Protein AF-D9ZHI9-F1 (afdb_monomer_lite)

Organism: NCBI:txid768772

Structure (mmCIF, N/CA/C/O backbone):
data_AF-D9ZHI9-F1
#
_entry.id   AF-D9ZHI9-F1
#
loop_
_atom_site.group_PDB
_atom_site.id
_atom_site.type_symbol
_atom_site.label_atom_id
_atom_site.label_alt_id
_atom_site.label_comp_id
_atom_site.label_asym_id
_atom_site.label_entity_id
_atom_site.label_seq_id
_atom_site.pdbx_PDB_ins_code
_atom_site.Cartn_x
_atom_site.Cartn_y
_atom_site.Cartn_z
_atom_site.occupancy
_atom_site.B_iso_or_equiv
_atom_site.auth_seq_id
_atom_site.auth_comp_id
_atom_site.auth_asym_id
_atom_site.auth_atom_id
_atom_site.pdbx_PDB_model_num
ATOM 1 N N . LYS A 1 1 ? 21.357 17.599 -2.354 1.00 50.12 1 LYS A N 1
ATOM 2 C CA . LYS A 1 1 ? 21.269 16.153 -2.013 1.00 50.12 1 LYS A CA 1
ATOM 3 C C . LYS A 1 1 ? 20.021 15.581 -2.670 1.00 50.12 1 LYS A C 1
ATOM 5 O O . LYS A 1 1 ? 19.018 16.284 -2.685 1.00 50.12 1 LYS A O 1
ATOM 10 N N . ALA A 1 2 ? 20.085 14.377 -3.244 1.00 65.12 2 ALA A N 1
ATOM 11 C CA . ALA A 1 2 ? 18.918 13.755 -3.869 1.00 65.12 2 ALA A CA 1
ATOM 12 C C . ALA A 1 2 ? 17.814 13.536 -2.812 1.00 65.12 2 ALA A C 1
ATOM 14 O O . ALA A 1 2 ? 18.118 12.996 -1.750 1.00 65.12 2 ALA A O 1
ATOM 15 N N . PRO A 1 3 ? 16.559 13.950 -3.056 1.00 68.62 3 PRO A N 1
ATOM 16 C CA . PRO A 1 3 ? 15.492 13.895 -2.050 1.00 68.62 3 PRO A CA 1
ATOM 17 C C . PRO A 1 3 ? 15.195 12.473 -1.550 1.00 68.62 3 PRO A C 1
ATOM 19 O O . PRO A 1 3 ? 14.785 12.316 -0.407 1.00 68.62 3 PRO A O 1
ATOM 22 N N . ASN A 1 4 ? 15.490 11.442 -2.347 1.00 71.19 4 ASN A N 1
ATOM 23 C CA . ASN A 1 4 ? 15.287 10.037 -1.976 1.00 71.19 4 ASN A CA 1
ATOM 24 C C . ASN A 1 4 ? 16.204 9.539 -0.846 1.00 71.19 4 ASN A C 1
ATOM 26 O O . ASN A 1 4 ? 15.967 8.457 -0.335 1.00 71.19 4 ASN A O 1
ATOM 30 N N . SER A 1 5 ? 17.239 10.290 -0.449 1.00 75.56 5 SER A N 1
ATOM 31 C CA . SER A 1 5 ? 18.058 9.930 0.719 1.00 75.56 5 SER A CA 1
ATOM 32 C C . SER A 1 5 ? 17.461 10.418 2.046 1.00 75.56 5 SER A C 1
ATOM 34 O O . SER A 1 5 ? 18.106 10.292 3.084 1.00 75.56 5 SER A O 1
ATOM 36 N N . ARG A 1 6 ? 16.301 11.085 2.014 1.00 84.38 6 ARG A N 1
ATOM 37 C CA . ARG A 1 6 ? 15.580 11.590 3.189 1.00 84.38 6 ARG A CA 1
ATOM 38 C C . ARG A 1 6 ? 14.407 10.671 3.501 1.00 84.38 6 ARG A C 1
ATOM 40 O O . ARG A 1 6 ? 13.832 10.066 2.599 1.00 84.38 6 ARG A O 1
ATOM 47 N N . HIS A 1 7 ? 13.996 10.641 4.763 1.00 89.06 7 HIS A N 1
ATOM 48 C CA . HIS A 1 7 ? 12.820 9.893 5.195 1.00 89.06 7 HIS A CA 1
ATOM 49 C C . HIS A 1 7 ? 11.531 10.674 4.882 1.00 89.06 7 HIS A C 1
ATOM 51 O O . HIS A 1 7 ? 10.853 11.169 5.778 1.00 89.06 7 HIS A O 1
ATOM 57 N N . LEU A 1 8 ? 11.181 10.790 3.597 1.00 91.50 8 LEU A N 1
ATOM 58 C CA . LEU A 1 8 ? 10.064 11.627 3.128 1.00 91.50 8 LEU A CA 1
ATOM 59 C C . LEU A 1 8 ? 8.721 11.260 3.782 1.00 91.50 8 LEU A C 1
ATOM 61 O O . LEU A 1 8 ? 7.942 12.151 4.102 1.00 91.50 8 LEU A O 1
ATOM 65 N N . VAL A 1 9 ? 8.496 9.973 4.064 1.00 93.94 9 VAL A N 1
ATOM 66 C CA . VAL A 1 9 ? 7.326 9.489 4.815 1.00 93.94 9 VAL A CA 1
ATOM 67 C C . VAL A 1 9 ? 7.199 10.152 6.193 1.00 93.94 9 VAL A C 1
ATOM 69 O O . VAL A 1 9 ? 6.111 10.560 6.590 1.00 93.94 9 VAL A O 1
ATOM 72 N N . ALA A 1 10 ? 8.311 10.330 6.912 1.00 94.19 10 ALA A N 1
ATOM 73 C CA . ALA A 1 10 ? 8.301 10.933 8.240 1.00 94.19 10 ALA A CA 1
ATOM 74 C C . ALA A 1 10 ? 8.024 12.440 8.175 1.00 94.19 10 ALA A C 1
ATOM 76 O O . ALA A 1 10 ? 7.489 13.018 9.121 1.00 94.19 10 ALA A O 1
ATOM 77 N N . GLU A 1 11 ? 8.367 13.075 7.054 1.00 93.75 11 GLU A N 1
ATOM 78 C CA . GLU A 1 11 ? 8.107 14.491 6.815 1.00 93.75 11 GLU A CA 1
ATOM 79 C C . GLU A 1 11 ? 6.626 14.752 6.514 1.00 93.75 11 GLU A C 1
ATOM 81 O O . GLU A 1 11 ? 6.084 15.737 7.011 1.00 93.75 11 GLU A O 1
ATOM 86 N N . CYS A 1 12 ? 5.959 13.870 5.757 1.00 95.25 12 CYS A N 1
ATOM 87 C CA . CYS A 1 12 ? 4.564 14.064 5.348 1.00 95.25 12 CYS A CA 1
ATOM 88 C C . CYS A 1 12 ? 3.517 13.403 6.252 1.00 95.25 12 CYS A C 1
ATOM 90 O O . CYS A 1 12 ? 2.378 13.856 6.253 1.00 95.25 12 CYS A O 1
ATOM 92 N N . SER A 1 13 ? 3.878 12.363 7.008 1.00 97.38 13 SER A N 1
ATOM 93 C CA . SER A 1 13 ? 2.955 11.693 7.930 1.00 97.38 13 SER A CA 1
ATOM 94 C C . SER A 1 13 ? 2.435 12.650 9.003 1.00 97.38 13 SER A C 1
ATOM 96 O O . SER A 1 13 ? 3.203 13.451 9.562 1.00 97.38 13 SER A O 1
ATOM 98 N N . ILE A 1 14 ? 1.167 12.471 9.379 1.00 97.25 14 ILE A N 1
ATOM 99 C CA . ILE A 1 14 ? 0.566 13.058 10.578 1.00 97.25 14 ILE A CA 1
ATOM 100 C C . ILE A 1 14 ? 1.414 12.785 11.824 1.00 97.25 14 ILE A C 1
ATOM 102 O O . ILE A 1 14 ? 2.171 11.811 11.889 1.00 97.25 14 ILE A O 1
ATOM 106 N N . LYS A 1 15 ? 1.292 13.673 12.815 1.00 96.00 15 LYS A N 1
ATOM 107 C CA . LYS A 1 15 ? 2.000 13.572 14.101 1.00 96.00 15 LYS A CA 1
ATOM 108 C C . LYS A 1 15 ? 1.125 13.009 15.217 1.00 96.00 15 LYS A C 1
ATOM 110 O O . LYS A 1 15 ? 1.648 12.373 16.124 1.00 96.00 15 LYS A O 1
ATOM 115 N N . GLU A 1 16 ? -0.186 13.196 15.115 1.00 96.56 16 GLU A N 1
ATOM 116 C CA . GLU A 1 16 ? -1.165 12.756 16.107 1.00 96.56 16 GLU A CA 1
ATOM 117 C C . GLU A 1 16 ? -2.271 11.959 15.425 1.00 96.56 16 GLU A C 1
ATOM 119 O O . GLU A 1 16 ? -2.767 12.352 14.366 1.00 96.56 16 GLU A O 1
ATOM 124 N N . SER A 1 17 ? -2.645 10.830 16.029 1.00 97.94 17 SER A N 1
ATOM 125 C CA . SER A 1 17 ? -3.674 9.948 15.485 1.00 97.94 17 SER A CA 1
ATOM 126 C C . SER A 1 17 ? -5.032 10.646 15.416 1.00 97.94 17 SER A C 1
ATOM 128 O O . SER A 1 17 ? -5.399 11.415 16.300 1.00 97.94 17 SER A O 1
ATOM 130 N N . THR A 1 18 ? -5.804 10.355 14.372 1.00 98.06 18 THR A N 1
ATOM 131 C CA . THR A 1 18 ? -7.125 10.955 14.136 1.00 98.06 18 THR A CA 1
ATOM 132 C C . THR A 1 18 ? -8.139 9.875 13.781 1.00 98.06 18 THR A C 1
ATOM 134 O O . THR A 1 18 ? -7.836 8.965 13.015 1.00 98.06 18 THR A O 1
ATOM 137 N N . VAL A 1 19 ? -9.360 9.982 14.309 1.00 98.56 19 VAL A N 1
ATOM 138 C CA . VAL A 1 19 ? -10.451 9.036 14.034 1.00 98.56 19 VAL A CA 1
ATOM 139 C C . VAL A 1 19 ? -11.473 9.673 13.097 1.00 98.56 19 VAL A C 1
ATOM 141 O O . VAL A 1 19 ? -11.979 10.762 13.364 1.00 98.56 19 VAL A O 1
ATOM 144 N N . PHE A 1 20 ? -11.828 8.961 12.033 1.00 98.56 20 PHE A N 1
ATOM 145 C CA . PHE A 1 20 ? -12.900 9.314 11.107 1.00 98.56 20 PHE A CA 1
ATOM 146 C C . PHE A 1 20 ? -14.031 8.295 11.220 1.00 98.56 20 PHE A C 1
ATOM 148 O O . PHE A 1 20 ? -13.780 7.094 11.306 1.00 98.56 20 PHE A O 1
ATOM 155 N N . ASN A 1 21 ? -15.277 8.779 11.192 1.00 98.31 21 ASN A N 1
ATOM 156 C CA . ASN A 1 21 ? -16.476 7.947 11.325 1.00 98.31 21 ASN A CA 1
ATOM 157 C C . ASN A 1 21 ? -16.431 7.050 12.582 1.00 98.31 21 ASN A C 1
ATOM 159 O O . ASN A 1 21 ? -16.434 5.828 12.493 1.00 98.31 21 ASN A O 1
ATOM 163 N N . ALA A 1 22 ? -16.351 7.662 13.769 1.00 98.19 22 ALA A N 1
ATOM 164 C CA . ALA A 1 22 ? -16.078 6.971 15.038 1.00 98.19 22 ALA A CA 1
ATOM 165 C C . ALA A 1 22 ? -17.059 5.835 15.402 1.00 98.19 22 ALA A C 1
ATOM 167 O O . ALA A 1 22 ? -16.677 4.919 16.131 1.00 98.19 22 ALA A O 1
ATOM 168 N N . ASN A 1 23 ? -18.289 5.887 14.880 1.00 98.19 23 ASN A N 1
ATOM 169 C CA . ASN A 1 23 ? -19.331 4.872 15.079 1.00 98.19 23 ASN A CA 1
ATOM 170 C C . ASN A 1 23 ? -19.422 3.864 13.915 1.00 98.19 23 ASN A C 1
ATOM 172 O O . ASN A 1 23 ? -20.329 3.036 13.891 1.00 98.19 23 ASN A O 1
ATOM 176 N N . GLY A 1 24 ? -18.532 3.973 12.927 1.00 98.38 24 GLY A N 1
ATOM 177 C CA . GLY A 1 24 ? -18.495 3.119 11.748 1.00 98.38 24 GLY A CA 1
ATOM 178 C C . GLY A 1 24 ? -17.974 1.711 12.024 1.00 98.38 24 GLY A C 1
ATOM 179 O O . GLY A 1 24 ? -17.353 1.437 13.051 1.00 98.38 24 GLY A O 1
ATOM 180 N N . SER A 1 25 ? -18.205 0.824 11.061 1.00 98.06 25 SER A N 1
ATOM 181 C CA . SER A 1 25 ? -17.730 -0.557 11.060 1.00 98.06 25 SER A CA 1
ATOM 182 C C . SER A 1 25 ? -17.526 -1.038 9.616 1.00 98.06 25 SER A C 1
ATOM 184 O O . SER A 1 25 ? -18.322 -0.670 8.747 1.00 98.06 25 SER A O 1
ATOM 186 N N . PRO A 1 26 ? -16.477 -1.828 9.320 1.00 98.25 26 PRO A N 1
ATOM 187 C CA . PRO A 1 26 ? -15.437 -2.320 10.237 1.00 98.25 26 PRO A CA 1
ATOM 188 C C . PRO A 1 26 ? -14.478 -1.214 10.712 1.00 98.25 26 PRO A C 1
ATOM 190 O O . PRO A 1 26 ? -14.467 -0.112 10.156 1.00 98.25 26 PRO A O 1
ATOM 193 N N . ARG A 1 27 ? -13.667 -1.498 11.740 1.00 98.56 27 ARG A N 1
ATOM 194 C CA . ARG A 1 27 ? -12.608 -0.606 12.234 1.00 98.56 27 ARG A CA 1
ATOM 195 C C . ARG A 1 27 ? -11.305 -0.859 11.482 1.00 98.56 27 ARG A C 1
ATOM 197 O O . ARG A 1 27 ? -10.699 -1.920 11.595 1.00 98.56 27 ARG A O 1
ATOM 204 N N . ILE A 1 28 ? -10.858 0.140 10.733 1.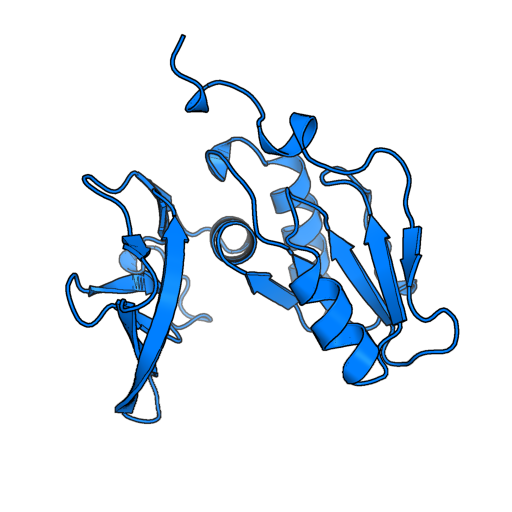00 98.69 28 ILE A N 1
ATOM 205 C CA . ILE A 1 28 ? -9.654 0.091 9.905 1.00 98.69 28 ILE A CA 1
ATOM 206 C C . ILE A 1 28 ? -8.573 0.946 10.559 1.00 98.69 28 ILE A C 1
ATOM 208 O O . ILE A 1 28 ? -8.756 2.151 10.728 1.00 98.69 28 ILE A O 1
ATOM 212 N N . CYS A 1 29 ? -7.437 0.336 10.894 1.00 98.56 29 CYS A N 1
ATOM 213 C CA . CYS A 1 29 ? -6.232 1.082 11.250 1.00 98.56 29 CYS A CA 1
ATOM 214 C C . CYS A 1 29 ? -5.524 1.503 9.958 1.00 98.56 29 CYS A C 1
ATOM 216 O O . CYS A 1 29 ? -5.151 0.647 9.160 1.00 98.56 29 CYS A O 1
ATOM 218 N N . ALA A 1 30 ? -5.372 2.804 9.724 1.00 98.62 30 ALA A N 1
ATOM 219 C CA . ALA A 1 30 ? -4.743 3.352 8.529 1.00 98.62 30 ALA A CA 1
ATOM 220 C C . ALA A 1 30 ? -3.388 3.976 8.878 1.00 98.62 30 ALA A C 1
ATOM 222 O O . ALA A 1 30 ? -3.335 4.997 9.558 1.00 98.62 30 ALA A O 1
ATOM 223 N N . ILE A 1 31 ? -2.294 3.397 8.381 1.00 98.44 31 ILE A N 1
ATOM 224 C CA . ILE A 1 31 ? -0.950 3.961 8.539 1.00 98.44 31 ILE A CA 1
ATOM 225 C C . ILE A 1 31 ? -0.757 5.074 7.508 1.00 98.44 31 ILE A C 1
ATOM 227 O O . ILE A 1 31 ? -0.809 4.833 6.294 1.00 98.44 31 ILE A O 1
ATOM 231 N N . ASP A 1 32 ? -0.520 6.294 7.984 1.00 98.19 32 ASP A N 1
ATOM 232 C CA . ASP A 1 32 ? -0.228 7.441 7.135 1.00 98.19 32 ASP A CA 1
ATOM 233 C C . ASP A 1 32 ? 1.238 7.445 6.694 1.00 98.19 32 ASP A C 1
ATOM 235 O O . ASP A 1 32 ? 2.142 7.740 7.473 1.00 98.19 32 ASP A O 1
ATOM 239 N N . CYS A 1 33 ? 1.469 7.159 5.417 1.00 97.12 33 CYS A N 1
ATOM 240 C CA . CYS A 1 33 ? 2.775 7.245 4.787 1.00 97.12 33 CYS A CA 1
ATOM 241 C C . CYS A 1 33 ? 2.894 8.473 3.865 1.00 97.12 33 CYS A C 1
ATOM 243 O O . CYS A 1 33 ? 3.835 8.555 3.082 1.00 97.12 33 CYS A O 1
ATOM 245 N N . GLY A 1 34 ? 1.958 9.427 3.928 1.00 95.50 34 GLY A N 1
ATOM 246 C CA . GLY A 1 34 ? 1.742 10.463 2.909 1.00 95.50 34 GLY A CA 1
ATOM 247 C C . GLY A 1 34 ? 0.407 10.289 2.182 1.00 95.50 34 GLY A C 1
ATOM 248 O O . GLY A 1 34 ? 0.316 10.471 0.962 1.00 95.50 34 GLY A O 1
ATOM 249 N N . LEU A 1 35 ? -0.617 9.892 2.934 1.00 95.69 35 LEU A N 1
ATOM 250 C CA . LEU A 1 35 ? -1.936 9.496 2.474 1.00 95.69 35 LEU A CA 1
ATOM 251 C C . LEU A 1 35 ? -2.625 10.596 1.655 1.00 95.69 35 LEU A C 1
ATOM 253 O O . LEU A 1 35 ? -2.644 11.777 2.003 1.00 95.69 35 LEU A O 1
ATOM 257 N N . LYS A 1 36 ? -3.298 10.189 0.577 1.00 96.25 36 LYS A N 1
ATOM 258 C CA . LYS A 1 36 ? -4.272 11.033 -0.127 1.00 96.25 36 LYS A CA 1
ATOM 259 C C . LYS A 1 36 ? -5.630 10.956 0.566 1.00 96.25 36 LYS A C 1
ATOM 261 O O . LYS A 1 36 ? -6.206 9.876 0.661 1.00 96.25 36 LYS A O 1
ATOM 266 N N . LEU A 1 37 ? -6.212 12.107 0.915 1.00 95.62 37 LEU A N 1
ATOM 267 C CA . LEU A 1 37 ? -7.493 12.206 1.642 1.00 95.62 37 LEU A CA 1
ATOM 268 C C . LEU A 1 37 ? -8.646 11.389 1.032 1.00 95.62 37 LEU A C 1
ATOM 270 O O . LEU A 1 37 ? -9.535 10.944 1.753 1.00 95.62 37 LEU A O 1
ATOM 274 N N . ASN A 1 38 ? -8.640 11.166 -0.286 1.00 97.31 38 ASN A N 1
ATOM 275 C CA . ASN A 1 38 ? -9.675 10.370 -0.941 1.00 97.31 38 ASN A CA 1
ATOM 276 C C . ASN A 1 38 ? -9.708 8.904 -0.472 1.00 97.31 38 ASN A C 1
ATOM 278 O O . ASN A 1 38 ? -10.764 8.291 -0.518 1.00 97.31 38 ASN A O 1
ATOM 282 N N . GLN A 1 39 ? -8.588 8.352 0.008 1.00 97.81 39 GLN A N 1
ATOM 283 C CA . GLN A 1 39 ? -8.542 6.996 0.568 1.00 97.81 39 GLN A CA 1
ATOM 284 C C . GLN A 1 39 ? -9.419 6.892 1.822 1.00 97.81 39 GLN A C 1
ATOM 286 O O . GLN A 1 39 ? -10.245 5.989 1.915 1.00 97.81 39 GLN A O 1
ATOM 291 N N . ILE A 1 40 ? -9.323 7.871 2.731 1.00 98.00 40 ILE A N 1
ATOM 292 C CA . ILE A 1 40 ? -10.177 7.949 3.927 1.00 98.00 40 ILE A CA 1
ATOM 293 C C . ILE A 1 40 ? -11.640 8.127 3.523 1.00 98.00 40 ILE A C 1
ATOM 295 O O . ILE A 1 40 ? -12.500 7.409 4.027 1.00 98.00 40 ILE A O 1
ATOM 299 N N . LYS A 1 41 ? -11.924 9.040 2.580 1.00 98.19 41 LYS A N 1
ATOM 300 C CA . LYS A 1 41 ? -13.292 9.271 2.087 1.00 98.19 41 LYS A CA 1
ATOM 301 C C . LYS A 1 41 ? -13.929 7.981 1.575 1.00 98.19 41 LYS A C 1
ATOM 303 O O . LYS A 1 41 ? -15.019 7.640 2.013 1.00 98.19 41 LYS A O 1
ATOM 308 N N . CYS A 1 42 ? -13.221 7.223 0.736 1.00 98.31 42 CYS A N 1
ATOM 309 C CA . CYS A 1 42 ? -13.731 5.964 0.200 1.00 98.31 42 CYS A CA 1
ATOM 310 C C . CYS A 1 42 ? -14.059 4.928 1.287 1.00 98.31 42 CYS A C 1
ATOM 312 O O . CYS A 1 42 ? -15.038 4.196 1.137 1.00 98.31 42 CYS A O 1
ATOM 314 N N . PHE A 1 43 ? -13.276 4.842 2.366 1.00 98.56 43 PHE A N 1
ATOM 315 C CA . PHE A 1 43 ? -13.588 3.949 3.486 1.00 98.56 43 PHE A CA 1
ATOM 316 C C . PHE A 1 43 ? -14.802 4.423 4.286 1.00 98.56 43 PHE A C 1
ATOM 318 O O . PHE A 1 43 ? -15.712 3.637 4.541 1.00 98.56 43 PHE A O 1
ATOM 325 N N . VAL A 1 44 ? -14.842 5.711 4.633 1.00 98.50 44 VAL A N 1
ATOM 326 C CA . VAL A 1 44 ? -15.946 6.307 5.396 1.00 98.50 44 VAL A CA 1
ATOM 327 C C . VAL A 1 44 ? -17.271 6.201 4.636 1.00 98.50 44 VAL A C 1
ATOM 329 O O . VAL A 1 44 ? -18.279 5.824 5.224 1.00 98.50 44 VAL A O 1
ATOM 332 N N . GLU A 1 45 ? -17.274 6.442 3.323 1.00 98.38 45 GLU A N 1
ATOM 333 C CA . GLU A 1 45 ? -18.453 6.276 2.454 1.00 98.38 45 GLU A CA 1
ATOM 334 C C . GLU A 1 45 ? -18.971 4.831 2.413 1.00 98.38 45 GLU A C 1
ATOM 336 O O . GLU A 1 45 ? -20.154 4.606 2.171 1.00 98.38 45 GLU A O 1
ATOM 341 N N . ARG A 1 46 ? -18.104 3.845 2.673 1.00 98.38 46 ARG A N 1
ATOM 342 C CA . ARG A 1 46 ? -18.468 2.422 2.795 1.00 98.38 46 ARG A CA 1
ATOM 343 C C . ARG A 1 46 ? -18.880 2.032 4.218 1.00 98.38 46 ARG A C 1
ATOM 345 O O . ARG A 1 46 ? -19.100 0.856 4.478 1.00 98.38 46 ARG A O 1
ATOM 352 N N . GLY A 1 47 ? -18.979 3.000 5.130 1.00 98.56 47 GLY A N 1
ATOM 353 C CA . GLY A 1 47 ? -19.411 2.804 6.513 1.00 98.56 47 GLY A CA 1
ATOM 354 C C . GLY A 1 47 ? -18.293 2.474 7.501 1.00 98.56 47 GLY A C 1
ATOM 355 O O . GLY A 1 47 ? -18.567 2.403 8.697 1.00 98.56 47 GLY A O 1
ATOM 356 N N . ALA A 1 48 ? -17.041 2.337 7.052 1.00 98.75 48 ALA A N 1
ATOM 357 C CA . ALA A 1 48 ? -15.932 1.962 7.924 1.00 98.75 48 ALA A CA 1
ATOM 358 C C . ALA A 1 48 ? -15.541 3.093 8.884 1.00 98.75 48 ALA A C 1
ATOM 360 O O . ALA A 1 48 ? -15.567 4.275 8.523 1.00 98.75 48 ALA A O 1
ATOM 361 N N . ARG A 1 49 ? -15.124 2.720 10.095 1.00 98.69 49 ARG A N 1
ATOM 362 C CA . ARG A 1 49 ? -14.377 3.600 10.997 1.00 98.69 49 ARG A CA 1
ATOM 363 C C . ARG A 1 49 ? -12.912 3.568 10.589 1.00 98.69 49 ARG A C 1
ATOM 365 O O . ARG A 1 49 ? -12.356 2.486 10.429 1.00 98.69 49 ARG A O 1
ATOM 372 N N . VAL A 1 50 ? -12.277 4.729 10.463 1.00 98.81 50 VAL A N 1
ATOM 373 C CA . VAL A 1 50 ? -10.861 4.823 10.088 1.00 98.81 50 VAL A CA 1
ATOM 374 C C . VAL A 1 50 ? -10.080 5.502 11.200 1.00 98.81 50 VAL A C 1
ATOM 376 O O . VAL A 1 50 ? -10.261 6.691 11.454 1.00 98.81 50 VAL A O 1
ATOM 379 N N . ASP A 1 51 ? -9.186 4.750 11.827 1.00 98.56 51 ASP A N 1
ATOM 380 C CA . ASP A 1 51 ? -8.230 5.256 12.802 1.00 98.56 51 ASP A CA 1
ATOM 381 C C . ASP A 1 51 ? -6.912 5.522 12.064 1.00 98.56 51 ASP A C 1
ATOM 383 O O . ASP A 1 51 ? -6.144 4.602 11.783 1.00 98.56 51 ASP A O 1
ATOM 387 N N . LEU A 1 52 ? -6.681 6.780 11.686 1.00 98.62 52 LEU A N 1
ATOM 388 C CA . LEU A 1 52 ? -5.467 7.219 11.005 1.00 98.62 52 LEU A CA 1
ATOM 389 C C . LEU A 1 52 ? -4.344 7.398 12.028 1.00 98.62 52 LEU A C 1
ATOM 391 O O . LEU A 1 52 ? -4.500 8.160 12.985 1.00 98.62 52 LEU A O 1
ATOM 395 N N . VAL A 1 53 ? -3.213 6.731 11.814 1.00 98.56 53 VAL A N 1
ATOM 396 C CA . VAL A 1 53 ? -2.062 6.733 12.724 1.00 98.56 53 VAL A CA 1
ATOM 397 C C . VAL A 1 53 ? -0.765 7.122 12.001 1.00 98.56 53 VAL A C 1
ATOM 399 O O . VAL A 1 53 ? -0.657 6.903 10.792 1.00 98.56 53 VAL A O 1
ATOM 402 N N . PRO A 1 54 ? 0.234 7.689 12.705 1.00 98.19 54 PRO A N 1
ATOM 403 C CA . PRO A 1 54 ? 1.532 8.008 12.111 1.00 98.19 54 PRO A CA 1
ATOM 404 C C . PRO A 1 54 ? 2.258 6.787 11.525 1.00 98.19 54 PRO A C 1
ATOM 406 O O . PRO A 1 54 ? 2.079 5.663 11.990 1.00 98.19 54 PRO A O 1
ATOM 409 N N . TRP A 1 55 ? 3.152 7.016 10.561 1.00 97.31 55 TRP A N 1
ATOM 410 C CA . TRP A 1 55 ? 3.941 5.970 9.887 1.00 97.31 55 TRP A CA 1
ATOM 411 C C . TRP A 1 55 ? 4.695 4.999 10.821 1.00 97.31 55 TRP A C 1
ATOM 413 O O . TRP A 1 55 ? 4.902 3.838 10.467 1.00 97.31 55 TRP A O 1
ATOM 423 N N . ASN A 1 56 ? 5.111 5.469 12.001 1.00 95.75 56 ASN A N 1
ATOM 424 C CA . ASN A 1 56 ? 5.875 4.722 13.005 1.00 95.75 56 ASN A CA 1
ATOM 425 C C . ASN A 1 56 ? 5.017 4.240 14.189 1.00 95.75 56 ASN A C 1
ATOM 427 O O . ASN A 1 56 ? 5.551 3.902 15.250 1.00 95.75 56 ASN A O 1
ATOM 431 N N . HIS A 1 57 ? 3.691 4.256 14.045 1.00 97.06 57 HIS A N 1
ATOM 432 C CA . HIS A 1 57 ? 2.775 3.835 15.095 1.00 97.06 57 HIS A CA 1
ATOM 433 C C . HIS A 1 57 ? 2.961 2.354 15.443 1.00 97.06 57 HIS A C 1
ATOM 435 O O . HIS A 1 57 ? 3.051 1.498 14.564 1.00 97.06 57 HIS A O 1
ATOM 441 N N . LYS A 1 58 ? 2.977 2.046 16.743 1.00 97.19 58 LYS A N 1
ATOM 442 C CA . LYS A 1 58 ? 2.998 0.668 17.236 1.00 97.19 58 LYS A CA 1
ATOM 443 C C . LYS A 1 58 ? 1.599 0.089 17.139 1.00 97.19 58 LYS A C 1
ATOM 445 O O . LYS A 1 58 ? 0.706 0.528 17.854 1.00 97.19 58 LYS A O 1
ATOM 450 N N . LEU A 1 59 ? 1.409 -0.860 16.224 1.00 96.56 59 LEU A N 1
ATOM 451 C CA . LEU A 1 59 ? 0.081 -1.407 15.958 1.00 96.56 59 LEU A CA 1
ATOM 452 C C . LEU A 1 59 ? -0.404 -2.226 17.162 1.00 96.56 59 LEU A C 1
ATOM 454 O O . LEU A 1 59 ? 0.373 -2.939 17.788 1.00 96.56 59 LEU A O 1
ATOM 458 N N . ASP A 1 60 ? -1.696 -2.169 17.452 1.00 95.50 60 ASP A N 1
ATOM 459 C CA . ASP A 1 60 ? -2.345 -3.086 18.387 1.00 95.50 60 ASP A CA 1
ATOM 460 C C . ASP A 1 60 ? -3.456 -3.817 17.642 1.00 95.50 60 ASP A C 1
ATOM 462 O O . ASP A 1 60 ? -4.519 -3.266 17.355 1.00 95.50 60 ASP A O 1
ATOM 466 N N . GLU A 1 61 ? -3.186 -5.070 17.301 1.00 94.12 61 GLU A N 1
ATOM 467 C CA . GLU A 1 61 ? -4.072 -5.926 16.517 1.00 94.12 61 GLU A CA 1
ATOM 468 C C . GLU A 1 61 ? -5.416 -6.187 17.206 1.00 94.12 61 GLU A C 1
ATOM 470 O O . GLU A 1 61 ? -6.404 -6.472 16.531 1.00 94.12 61 GLU A O 1
ATOM 475 N N . SER A 1 62 ? -5.501 -6.043 18.531 1.00 94.81 62 SER A N 1
ATOM 476 C CA . SER A 1 62 ? -6.773 -6.163 19.250 1.00 94.81 62 SER A CA 1
ATOM 477 C C . SER A 1 62 ? -7.729 -4.998 18.965 1.00 94.81 62 SER A C 1
ATOM 479 O O . SER A 1 62 ? -8.927 -5.097 19.224 1.00 94.81 62 SER A O 1
ATOM 481 N N . THR A 1 63 ? -7.218 -3.899 18.401 1.00 95.88 63 THR A N 1
ATOM 482 C CA . THR A 1 63 ? -7.971 -2.652 18.242 1.00 95.88 63 THR A CA 1
ATOM 483 C C . THR A 1 63 ? -8.574 -2.454 16.858 1.00 95.88 63 THR A C 1
ATOM 485 O O . THR A 1 63 ? -9.373 -1.540 16.703 1.00 95.88 63 THR A O 1
ATOM 488 N N . PHE A 1 64 ? -8.257 -3.265 15.852 1.00 97.62 64 PHE A N 1
ATOM 489 C CA . PHE A 1 64 ? -8.780 -3.074 14.494 1.00 97.62 64 PHE A CA 1
ATOM 490 C C . PHE A 1 64 ? -9.154 -4.391 13.820 1.00 97.62 64 PHE A C 1
ATOM 492 O O . PHE A 1 64 ? -8.584 -5.442 14.110 1.00 97.62 64 PHE A O 1
ATOM 499 N N . ASP A 1 65 ? -10.082 -4.322 12.872 1.00 98.00 65 ASP A N 1
ATOM 500 C CA . ASP A 1 65 ? -10.548 -5.460 12.079 1.00 98.00 65 ASP A CA 1
ATOM 501 C C . ASP A 1 65 ? -9.702 -5.655 10.815 1.00 98.00 65 ASP A C 1
ATOM 503 O O . ASP A 1 65 ? -9.510 -6.783 10.370 1.00 98.00 65 ASP A O 1
ATOM 507 N N . GLY A 1 66 ? -9.153 -4.567 10.262 1.00 98.25 66 GLY A N 1
ATOM 508 C CA . GLY A 1 66 ? -8.261 -4.590 9.102 1.00 98.25 66 GLY A CA 1
ATOM 509 C C . GLY A 1 66 ? -7.196 -3.496 9.147 1.00 98.25 66 GLY A C 1
ATOM 510 O O . GLY A 1 66 ? -7.365 -2.466 9.808 1.00 98.25 66 GLY A O 1
ATOM 511 N N . LEU A 1 67 ? -6.094 -3.731 8.437 1.00 98.62 67 LEU A N 1
ATOM 512 C CA . LEU A 1 67 ? -4.970 -2.806 8.321 1.00 98.62 67 LEU A CA 1
ATOM 513 C C . LEU A 1 67 ? -4.930 -2.198 6.918 1.00 98.62 67 LEU A C 1
ATOM 515 O O . LEU A 1 67 ? -4.956 -2.908 5.914 1.00 98.62 67 LEU A O 1
ATOM 519 N N . PHE A 1 68 ? -4.814 -0.880 6.846 1.00 98.69 68 PHE A N 1
ATOM 520 C CA . PHE A 1 68 ? -4.599 -0.149 5.609 1.00 98.69 68 PHE A CA 1
ATOM 521 C C . PHE A 1 68 ? -3.237 0.545 5.633 1.00 98.69 68 PHE A C 1
ATOM 523 O O . PHE A 1 68 ? -2.926 1.284 6.566 1.00 98.69 68 PHE A O 1
ATOM 530 N N . VAL A 1 69 ? -2.434 0.340 4.589 1.00 98.44 69 VAL A N 1
ATOM 531 C CA . VAL A 1 69 ? -1.145 1.016 4.403 1.00 98.44 69 VAL A CA 1
ATOM 532 C C . VAL A 1 69 ? -1.265 1.946 3.205 1.00 98.44 69 VAL A C 1
ATOM 534 O O . VAL A 1 69 ? -1.478 1.518 2.067 1.00 98.44 69 VAL A O 1
ATOM 537 N N . SER A 1 70 ? -1.184 3.243 3.473 1.00 98.19 70 SER A N 1
ATOM 538 C CA . SER A 1 70 ? -1.482 4.265 2.477 1.00 98.19 70 SER A CA 1
ATOM 539 C C . SER A 1 70 ? -0.381 4.445 1.431 1.00 98.19 70 SER A C 1
ATOM 541 O O . SER A 1 70 ? 0.696 3.848 1.486 1.00 98.19 70 SER A O 1
ATOM 543 N N . ASN A 1 71 ? -0.661 5.296 0.444 1.00 96.94 71 ASN A N 1
ATOM 544 C CA . ASN A 1 71 ? 0.375 5.752 -0.476 1.00 96.94 71 ASN A CA 1
ATOM 545 C C . ASN A 1 71 ? 1.397 6.641 0.248 1.00 96.94 71 ASN A C 1
ATOM 547 O O . ASN A 1 71 ? 1.118 7.200 1.304 1.00 96.94 71 ASN A O 1
ATOM 551 N N . GLY A 1 72 ? 2.540 6.874 -0.392 1.00 93.75 72 GLY A N 1
ATOM 552 C CA . GLY A 1 72 ? 3.545 7.769 0.156 1.00 93.75 72 GLY A CA 1
ATOM 553 C C . GLY A 1 72 ? 4.677 8.083 -0.814 1.00 93.75 72 GLY A C 1
ATOM 554 O O . GLY A 1 72 ? 4.754 7.483 -1.890 1.00 93.75 72 GLY A O 1
ATOM 555 N N . PRO A 1 73 ? 5.532 9.055 -0.469 1.00 92.94 73 PRO A N 1
ATOM 556 C CA . PRO A 1 73 ? 6.727 9.385 -1.223 1.00 92.94 73 PRO A CA 1
ATOM 557 C C . PRO A 1 73 ? 7.932 8.541 -0.785 1.00 92.94 73 PRO A C 1
ATOM 559 O O . PRO A 1 73 ? 7.994 8.038 0.333 1.00 92.94 73 PRO A O 1
ATOM 562 N N . GLY A 1 74 ? 8.965 8.520 -1.624 1.00 87.69 74 GLY A N 1
ATOM 563 C CA . GLY A 1 74 ? 10.285 8.019 -1.244 1.00 87.69 74 GLY A CA 1
ATOM 564 C C . GLY A 1 74 ? 10.522 6.552 -1.573 1.00 87.69 74 GLY A C 1
ATOM 565 O O . GLY A 1 74 ? 9.906 6.002 -2.483 1.00 87.69 74 GLY A O 1
ATOM 566 N N . ASP A 1 75 ? 11.510 5.987 -0.884 1.00 88.31 75 ASP A N 1
ATOM 567 C CA . ASP A 1 75 ? 12.007 4.629 -1.081 1.00 88.31 75 ASP A CA 1
ATOM 568 C C . ASP A 1 75 ? 11.452 3.714 0.030 1.00 88.31 75 ASP A C 1
ATOM 570 O O . ASP A 1 75 ? 11.647 4.032 1.213 1.00 88.31 75 ASP A O 1
ATOM 574 N N . PRO A 1 76 ? 10.772 2.600 -0.307 1.00 87.19 76 PRO A N 1
ATOM 575 C CA . PRO A 1 76 ? 10.257 1.656 0.686 1.00 87.19 76 PRO A CA 1
ATOM 576 C C . PRO A 1 76 ? 11.350 1.092 1.605 1.00 87.19 76 PRO A C 1
ATOM 578 O O . PRO A 1 76 ? 11.065 0.822 2.770 1.00 87.19 76 PRO A O 1
ATOM 581 N N . ALA A 1 77 ? 12.604 0.996 1.144 1.00 87.06 77 ALA A N 1
ATOM 582 C CA . ALA A 1 77 ? 13.720 0.479 1.938 1.00 87.06 77 ALA A CA 1
ATOM 583 C C . ALA A 1 77 ? 14.054 1.337 3.174 1.00 87.06 77 ALA A C 1
ATOM 585 O O . ALA A 1 77 ? 14.712 0.863 4.097 1.00 87.06 77 ALA A O 1
ATOM 586 N N . ILE A 1 78 ? 13.609 2.599 3.216 1.00 88.56 78 ILE A N 1
ATOM 587 C CA . ILE A 1 78 ? 13.831 3.499 4.359 1.00 88.56 78 ILE A CA 1
ATOM 588 C C . ILE A 1 78 ? 12.768 3.288 5.457 1.00 88.56 78 ILE A C 1
ATOM 590 O O . ILE A 1 78 ? 12.995 3.639 6.611 1.00 88.56 78 ILE A O 1
ATOM 594 N N . CYS A 1 79 ? 11.627 2.670 5.141 1.00 92.56 79 CYS A N 1
ATOM 595 C CA . CYS A 1 79 ? 10.473 2.556 6.041 1.00 92.56 79 CYS A CA 1
ATOM 596 C C . CYS A 1 79 ? 10.486 1.257 6.874 1.00 92.56 79 CYS A C 1
ATOM 598 O O . CYS A 1 79 ? 9.458 0.593 7.023 1.00 92.56 79 CYS A O 1
ATOM 600 N N . GLN A 1 80 ? 11.651 0.879 7.410 1.00 93.62 80 GLN A N 1
ATOM 601 C CA . GLN A 1 80 ? 11.851 -0.415 8.077 1.00 93.62 80 GLN A CA 1
ATOM 602 C C . GLN A 1 80 ? 10.960 -0.609 9.316 1.00 93.62 80 GLN A C 1
ATOM 604 O O . GLN A 1 80 ? 10.491 -1.722 9.565 1.00 93.62 80 GLN A O 1
ATOM 609 N N . ASP A 1 81 ? 10.681 0.458 10.070 1.00 95.00 81 ASP A N 1
ATOM 610 C CA . ASP A 1 81 ? 9.793 0.389 11.237 1.00 95.00 81 ASP A CA 1
ATOM 611 C C . ASP A 1 81 ? 8.374 -0.019 10.825 1.00 95.00 81 ASP A C 1
ATOM 613 O O . ASP A 1 81 ? 7.800 -0.938 11.406 1.00 95.00 81 ASP A O 1
ATOM 617 N N . THR A 1 82 ? 7.834 0.599 9.769 1.00 96.69 82 THR A N 1
ATOM 618 C CA . THR A 1 82 ? 6.510 0.264 9.229 1.00 96.69 82 THR A CA 1
ATOM 619 C C . THR A 1 82 ? 6.471 -1.170 8.703 1.00 96.69 82 THR A C 1
ATOM 621 O O . THR A 1 82 ? 5.533 -1.905 9.004 1.00 96.69 82 THR A O 1
ATOM 624 N N . VAL A 1 83 ? 7.506 -1.599 7.969 1.00 97.19 83 VAL A N 1
ATOM 625 C CA . VAL A 1 83 ? 7.632 -2.986 7.480 1.00 97.19 83 VAL A CA 1
ATOM 626 C C . VAL A 1 83 ? 7.606 -3.979 8.642 1.00 97.19 83 VAL A C 1
ATOM 628 O O . VAL A 1 83 ? 6.897 -4.979 8.575 1.00 97.19 83 VAL A O 1
ATOM 631 N N . THR A 1 84 ? 8.320 -3.683 9.728 1.00 97.12 84 THR A N 1
ATOM 632 C CA . THR A 1 84 ? 8.390 -4.548 10.916 1.00 97.12 84 THR A CA 1
ATOM 633 C C . THR A 1 84 ? 7.023 -4.706 11.587 1.00 97.12 84 THR A C 1
ATOM 635 O O . THR A 1 84 ? 6.646 -5.809 11.984 1.00 97.12 84 THR A O 1
ATOM 638 N N . GLU A 1 85 ? 6.241 -3.628 11.690 1.00 97.50 85 GLU A N 1
ATOM 639 C CA . GLU A 1 85 ? 4.883 -3.710 12.238 1.00 97.50 85 GLU A CA 1
ATOM 640 C C . GLU A 1 85 ? 3.945 -4.506 11.309 1.00 97.50 85 GLU A C 1
ATOM 642 O O . GLU A 1 85 ? 3.189 -5.343 11.797 1.00 97.50 85 GLU A O 1
ATOM 647 N N . ILE A 1 86 ? 4.039 -4.336 9.981 1.00 97.38 86 ILE A N 1
ATOM 648 C CA . ILE A 1 86 ? 3.261 -5.127 9.003 1.00 97.38 86 ILE A CA 1
ATOM 649 C C . ILE A 1 86 ? 3.608 -6.620 9.108 1.00 97.38 86 ILE A C 1
ATOM 651 O O . ILE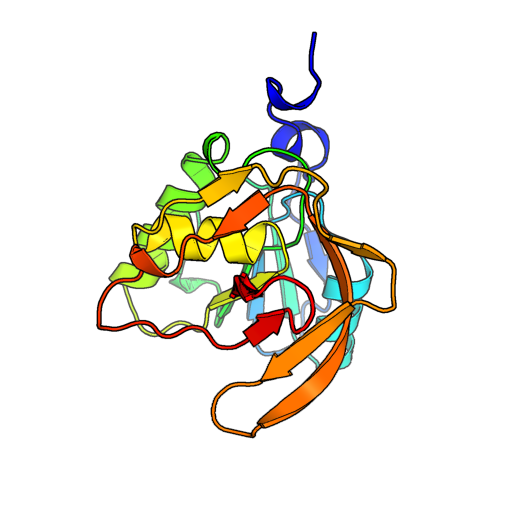 A 1 86 ? 2.710 -7.459 9.156 1.00 97.38 86 ILE A O 1
ATOM 655 N N . GLN A 1 87 ? 4.899 -6.957 9.197 1.00 96.75 87 GLN A N 1
ATOM 656 C CA . GLN A 1 87 ? 5.374 -8.332 9.393 1.00 96.75 87 GLN A CA 1
ATOM 657 C C . GLN A 1 87 ? 4.776 -8.974 10.641 1.00 96.75 87 GLN A C 1
ATOM 659 O O . GLN A 1 87 ? 4.384 -10.143 10.616 1.00 96.75 87 GLN A O 1
ATOM 664 N N . ARG A 1 88 ? 4.687 -8.212 11.736 1.00 96.44 88 ARG A N 1
ATOM 665 C CA . ARG A 1 88 ? 4.094 -8.697 12.982 1.00 96.44 88 ARG A CA 1
ATOM 666 C C . ARG A 1 88 ? 2.610 -9.028 12.800 1.00 96.44 88 ARG A C 1
ATOM 668 O O . ARG A 1 88 ? 2.205 -10.117 13.190 1.00 96.44 88 ARG A O 1
ATOM 675 N N . VAL A 1 89 ? 1.845 -8.149 12.146 1.00 97.00 89 VAL A N 1
ATOM 676 C CA . VAL A 1 89 ? 0.415 -8.385 11.864 1.00 97.00 89 VAL A CA 1
ATOM 677 C C . VAL A 1 89 ? 0.216 -9.609 10.968 1.00 97.00 89 VAL A C 1
ATOM 679 O O . VAL A 1 89 ? -0.615 -10.457 11.279 1.00 97.00 89 VAL A O 1
ATOM 682 N N . LEU A 1 90 ? 1.015 -9.749 9.904 1.00 95.56 90 LEU A N 1
ATOM 683 C CA . LEU A 1 90 ? 0.971 -10.914 9.009 1.00 95.56 90 LEU A CA 1
ATOM 684 C C . LEU A 1 90 ? 1.226 -12.235 9.749 1.00 95.56 90 LEU A C 1
ATOM 686 O O . LEU A 1 90 ? 0.598 -13.246 9.450 1.00 95.56 90 LEU A O 1
ATOM 690 N N . LYS A 1 91 ? 2.153 -12.236 10.713 1.00 94.62 91 LYS A N 1
ATOM 691 C CA . LYS A 1 91 ? 2.518 -13.435 11.479 1.00 94.62 91 LYS A CA 1
ATOM 692 C C . LYS A 1 91 ? 1.452 -13.838 12.501 1.00 94.62 91 LYS A C 1
ATOM 694 O O . LYS A 1 91 ? 1.316 -15.022 12.804 1.00 94.62 91 LYS A O 1
ATOM 699 N N . ASN A 1 92 ? 0.749 -12.864 13.068 1.00 91.62 92 ASN A N 1
ATOM 700 C CA . ASN A 1 92 ? -0.098 -13.063 14.239 1.00 91.62 92 ASN A CA 1
ATOM 701 C C . ASN A 1 92 ? -1.534 -13.487 13.907 1.00 91.62 92 ASN A C 1
ATOM 703 O O . ASN A 1 92 ? -2.213 -14.033 14.779 1.00 91.62 92 ASN A O 1
ATOM 707 N N . GLY A 1 93 ? -2.014 -13.290 12.676 1.00 84.12 93 GLY A N 1
ATOM 708 C CA . GLY A 1 93 ? -3.335 -13.791 12.314 1.00 84.12 93 GLY A CA 1
ATOM 709 C C . GLY A 1 93 ? -3.877 -13.346 10.957 1.00 84.12 93 GLY A C 1
ATOM 710 O O . GLY A 1 93 ? -3.239 -12.592 10.228 1.00 84.12 93 GLY A O 1
ATOM 711 N N . PRO A 1 94 ? -5.102 -13.786 10.620 1.00 87.88 94 PRO A N 1
ATOM 712 C CA . PRO A 1 94 ? -5.701 -13.634 9.293 1.00 87.88 94 PRO A CA 1
ATOM 713 C C . PRO A 1 94 ? -6.350 -12.256 9.066 1.00 87.88 94 PRO A C 1
ATOM 715 O O . PRO A 1 94 ? -7.354 -12.151 8.361 1.00 87.88 94 PRO A O 1
ATOM 718 N N . LYS A 1 95 ? -5.845 -11.188 9.696 1.00 94.88 95 LYS A N 1
ATOM 719 C CA . LYS A 1 95 ? -6.436 -9.852 9.529 1.00 94.88 95 LYS A CA 1
ATOM 720 C C . LYS A 1 95 ? -6.223 -9.363 8.091 1.00 94.88 95 LYS A C 1
ATOM 722 O O . LYS A 1 95 ? -5.089 -9.408 7.617 1.00 94.88 95 LYS A O 1
ATOM 727 N N . PRO A 1 96 ? -7.261 -8.856 7.399 1.00 97.31 96 PRO A N 1
ATOM 728 C CA . PRO A 1 96 ? -7.094 -8.292 6.066 1.00 97.31 96 PRO A CA 1
ATOM 729 C C . PRO A 1 96 ? -6.130 -7.103 6.082 1.00 97.31 96 PRO A C 1
ATOM 731 O O . PRO A 1 96 ? -6.286 -6.181 6.888 1.00 97.31 96 PRO A O 1
ATOM 734 N N . ILE A 1 97 ? -5.162 -7.110 5.163 1.00 98.12 97 ILE A N 1
ATOM 735 C CA . ILE A 1 97 ? -4.219 -6.008 4.952 1.00 98.12 97 ILE A CA 1
ATOM 736 C C . ILE A 1 97 ? -4.373 -5.501 3.523 1.00 98.12 97 ILE A C 1
ATOM 738 O O . ILE A 1 97 ? -4.332 -6.282 2.576 1.00 98.12 97 ILE A O 1
ATOM 742 N N . PHE A 1 98 ? -4.529 -4.190 3.361 1.00 98.38 98 PHE A N 1
ATOM 743 C CA . PHE A 1 98 ? -4.626 -3.551 2.053 1.00 98.38 98 PHE A CA 1
ATOM 744 C C . PHE A 1 98 ? -3.595 -2.427 1.919 1.00 98.38 98 PHE A C 1
ATOM 746 O O . PHE A 1 98 ? -3.616 -1.462 2.681 1.00 98.38 98 PHE A O 1
ATOM 753 N N . GLY A 1 99 ? -2.689 -2.552 0.946 1.00 97.94 99 GLY A N 1
ATOM 754 C CA . GLY A 1 99 ? -1.649 -1.567 0.652 1.00 97.94 99 GLY A CA 1
ATOM 755 C C . GLY A 1 99 ? -1.877 -0.865 -0.687 1.00 97.94 99 GLY A C 1
ATOM 756 O O . GLY A 1 99 ? -2.188 -1.520 -1.676 1.00 97.94 99 GLY A O 1
ATOM 757 N N . ILE A 1 100 ? -1.690 0.459 -0.744 1.00 98.12 100 ILE A N 1
ATOM 758 C CA . ILE A 1 100 ? -1.773 1.235 -1.996 1.00 98.12 100 ILE A CA 1
ATOM 759 C C . ILE A 1 100 ? -0.432 1.900 -2.308 1.00 98.12 100 ILE A C 1
ATOM 761 O O . ILE A 1 100 ? 0.087 2.652 -1.485 1.00 98.12 100 ILE A O 1
ATOM 765 N N . CYS A 1 101 ? 0.077 1.729 -3.535 1.00 96.88 101 CYS A N 1
ATOM 766 C CA . CYS A 1 101 ? 1.314 2.362 -4.016 1.00 96.88 101 CYS A CA 1
ATOM 767 C C . CYS A 1 101 ? 2.503 2.031 -3.092 1.00 96.88 101 CYS A C 1
ATOM 769 O O . CYS A 1 101 ? 2.929 0.879 -3.051 1.00 96.88 101 CYS A O 1
ATOM 771 N N . LEU A 1 102 ? 2.998 2.986 -2.295 1.00 97.25 102 LEU A N 1
ATOM 772 C CA . LEU A 1 102 ? 4.019 2.705 -1.284 1.00 97.25 102 LEU A CA 1
ATOM 773 C C . LEU A 1 102 ? 3.559 1.608 -0.315 1.00 97.25 102 LEU A C 1
ATOM 775 O O . LEU A 1 102 ? 4.330 0.708 -0.020 1.00 97.25 102 LEU A O 1
ATOM 779 N N . GLY A 1 103 ? 2.297 1.609 0.120 1.00 97.88 103 GLY A N 1
ATOM 780 C CA . GLY A 1 103 ? 1.781 0.563 0.999 1.00 97.88 103 GLY A CA 1
ATOM 781 C C . GLY A 1 103 ? 1.813 -0.837 0.383 1.00 97.88 103 GLY A C 1
ATOM 782 O O . GLY A 1 103 ? 2.070 -1.802 1.096 1.00 97.88 103 GLY A O 1
ATOM 783 N N . HIS A 1 104 ? 1.625 -0.953 -0.936 1.00 97.88 104 HIS A N 1
ATOM 784 C CA . HIS A 1 104 ? 1.809 -2.215 -1.660 1.00 97.88 104 HIS A CA 1
ATOM 785 C C . HIS A 1 104 ? 3.284 -2.656 -1.619 1.00 97.88 104 HIS A C 1
ATOM 787 O O . HIS A 1 104 ? 3.579 -3.801 -1.288 1.00 97.88 104 HIS A O 1
ATOM 793 N N . GLN A 1 105 ? 4.218 -1.728 -1.846 1.00 97.69 105 GLN A N 1
ATOM 794 C CA . GLN A 1 105 ? 5.658 -2.007 -1.788 1.00 97.69 105 GLN A CA 1
ATOM 795 C C . GLN A 1 105 ? 6.116 -2.409 -0.377 1.00 97.69 105 GLN A C 1
ATOM 797 O O . GLN A 1 105 ? 6.926 -3.322 -0.227 1.00 97.69 105 GLN A O 1
ATOM 802 N N . LEU A 1 106 ? 5.595 -1.755 0.667 1.00 97.88 106 LEU A N 1
ATOM 803 C CA . LEU A 1 106 ? 5.905 -2.082 2.063 1.00 97.88 106 LEU A CA 1
ATOM 804 C C . LEU A 1 106 ? 5.345 -3.448 2.462 1.00 97.88 106 LEU A C 1
ATOM 806 O O . LEU A 1 106 ? 6.027 -4.199 3.155 1.00 97.88 106 LEU A O 1
ATOM 810 N N . LEU A 1 107 ? 4.143 -3.792 1.992 1.00 97.44 107 LEU A N 1
ATOM 811 C CA . LEU A 1 107 ? 3.564 -5.118 2.189 1.00 97.44 107 LEU A CA 1
ATOM 812 C C . LEU A 1 107 ? 4.392 -6.202 1.482 1.00 97.44 107 LEU A C 1
ATOM 814 O O . LEU A 1 107 ? 4.731 -7.205 2.102 1.00 97.44 107 LEU A O 1
ATOM 818 N N . ALA A 1 108 ? 4.791 -5.973 0.229 1.00 97.38 108 ALA A N 1
ATOM 819 C CA . ALA A 1 108 ? 5.673 -6.883 -0.500 1.00 97.38 108 ALA A CA 1
ATOM 820 C C . ALA A 1 108 ? 7.041 -7.038 0.195 1.00 97.38 108 ALA A C 1
ATOM 822 O O . ALA A 1 108 ? 7.569 -8.140 0.332 1.00 97.38 108 ALA A O 1
ATOM 823 N N . THR A 1 109 ? 7.601 -5.943 0.712 1.00 96.94 109 THR A N 1
ATOM 824 C CA . THR A 1 109 ? 8.859 -5.982 1.476 1.00 96.94 109 THR A CA 1
ATOM 825 C C . THR A 1 109 ? 8.691 -6.766 2.782 1.00 96.94 109 THR A C 1
ATOM 827 O O . THR A 1 109 ? 9.571 -7.537 3.159 1.00 96.94 109 THR A O 1
ATOM 830 N N . ALA A 1 110 ? 7.542 -6.634 3.457 1.00 96.56 110 ALA A N 1
ATOM 831 C CA . ALA A 1 110 ? 7.238 -7.374 4.682 1.00 96.56 110 ALA A CA 1
ATOM 832 C C . ALA A 1 110 ? 7.248 -8.894 4.466 1.00 96.56 110 ALA A C 1
ATOM 834 O O . ALA A 1 110 ? 7.724 -9.628 5.330 1.00 96.56 110 ALA A O 1
ATOM 835 N N . ILE A 1 111 ? 6.812 -9.369 3.301 1.00 96.12 111 ILE A N 1
ATOM 836 C CA . ILE A 1 111 ? 6.812 -10.799 2.956 1.00 96.12 111 ILE A CA 1
ATOM 837 C C . ILE A 1 111 ? 8.147 -11.277 2.358 1.00 96.12 111 ILE A C 1
ATOM 839 O O . ILE A 1 111 ? 8.267 -12.438 1.987 1.00 96.12 111 ILE A O 1
ATOM 843 N N . GLY A 1 112 ? 9.162 -10.407 2.285 1.00 94.88 112 GLY A N 1
ATOM 844 C CA . GLY A 1 112 ? 10.514 -10.749 1.836 1.00 94.88 112 GLY A CA 1
ATOM 845 C C . GLY A 1 112 ? 10.823 -10.433 0.370 1.00 94.88 112 GLY A C 1
ATOM 846 O O . GLY A 1 112 ? 11.912 -10.775 -0.092 1.00 94.88 112 GLY A O 1
ATOM 847 N N . CYS A 1 113 ? 9.923 -9.760 -0.354 1.00 96.19 113 CYS A N 1
ATOM 848 C CA . CYS A 1 113 ? 10.201 -9.339 -1.726 1.00 96.19 113 CYS A CA 1
ATOM 849 C C . CYS A 1 113 ? 11.223 -8.202 -1.764 1.00 96.19 113 CYS A C 1
ATOM 851 O O . CYS A 1 113 ? 11.318 -7.375 -0.852 1.00 96.19 113 CYS A O 1
ATOM 853 N N . LYS A 1 114 ? 11.945 -8.109 -2.879 1.00 95.00 114 LYS A N 1
ATOM 854 C CA . LYS A 1 114 ? 12.788 -6.958 -3.195 1.00 95.00 114 LYS A CA 1
ATOM 855 C C . LYS A 1 114 ? 11.984 -5.906 -3.947 1.00 95.00 114 LYS A C 1
ATOM 857 O O . LYS A 1 114 ? 11.040 -6.202 -4.676 1.00 95.00 114 LYS A O 1
ATOM 862 N N . THR A 1 115 ? 12.405 -4.658 -3.793 1.00 95.44 115 THR A N 1
ATOM 863 C CA . THR A 1 115 ? 11.925 -3.537 -4.601 1.00 95.44 115 THR A CA 1
ATOM 864 C C . THR A 1 115 ? 13.092 -2.936 -5.369 1.00 95.44 115 THR A C 1
ATOM 866 O O . THR A 1 115 ? 14.245 -3.001 -4.935 1.00 95.44 115 THR A O 1
ATOM 869 N N . PHE A 1 116 ? 12.810 -2.358 -6.531 1.00 94.75 116 PHE A N 1
ATOM 870 C CA . PHE A 1 116 ? 13.825 -1.719 -7.360 1.00 94.75 116 PHE A CA 1
ATOM 871 C C . PHE A 1 116 ? 13.344 -0.372 -7.882 1.00 94.75 116 PHE A C 1
ATOM 873 O O . PHE A 1 116 ? 12.152 -0.135 -8.090 1.00 94.75 116 PHE A O 1
ATOM 880 N N . LYS A 1 117 ? 14.298 0.533 -8.109 1.00 94.44 117 LYS A N 1
ATOM 881 C CA . LYS A 1 117 ? 14.024 1.843 -8.694 1.00 94.44 117 LYS A CA 1
ATOM 882 C C . LYS A 1 117 ? 13.839 1.707 -10.202 1.00 94.44 117 LYS A C 1
ATOM 884 O O . LYS A 1 117 ? 14.740 1.265 -10.911 1.00 94.44 117 LYS A O 1
ATOM 889 N N . MET A 1 118 ? 12.695 2.153 -10.697 1.00 94.19 118 MET A N 1
ATOM 890 C CA . MET A 1 118 ? 12.380 2.169 -12.122 1.00 94.19 118 MET A CA 1
ATOM 891 C C . MET A 1 118 ? 13.164 3.276 -12.839 1.00 94.19 118 MET A C 1
ATOM 893 O O . MET A 1 118 ? 13.414 4.347 -12.278 1.00 94.19 118 MET A O 1
AT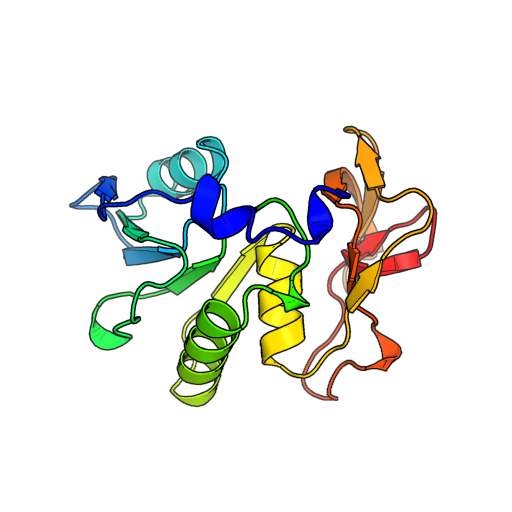OM 897 N N . LYS A 1 119 ? 13.504 3.052 -14.116 1.00 92.06 119 LYS A N 1
ATOM 898 C CA . LYS A 1 119 ? 14.217 4.043 -14.944 1.00 92.06 119 LYS A CA 1
ATOM 899 C C . LYS A 1 119 ? 13.394 5.316 -15.153 1.00 92.06 119 LYS A C 1
ATOM 901 O O . LYS A 1 119 ? 13.910 6.416 -14.970 1.00 92.06 119 LYS A O 1
ATOM 906 N N . TYR A 1 120 ? 12.124 5.151 -15.520 1.00 89.12 120 TYR A N 1
ATOM 907 C CA . TYR A 1 120 ? 11.198 6.259 -15.762 1.00 89.12 120 TYR A CA 1
ATOM 908 C C . TYR A 1 120 ? 10.078 6.320 -14.722 1.00 89.12 120 TYR A C 1
ATOM 910 O O . TYR A 1 120 ? 9.668 7.423 -14.384 1.00 89.12 120 TYR A O 1
ATOM 918 N N . GLY A 1 121 ? 9.671 5.189 -14.130 1.00 93.75 121 GLY A N 1
ATOM 919 C CA . GLY A 1 121 ? 8.541 5.107 -13.196 1.00 93.75 121 GLY A CA 1
ATOM 920 C C . GLY A 1 121 ? 7.190 5.288 -13.889 1.00 93.75 121 GLY A C 1
ATOM 921 O O . GLY A 1 121 ? 7.124 5.893 -14.959 1.00 93.75 121 GLY A O 1
ATOM 922 N N . ASN A 1 122 ? 6.114 4.834 -13.253 1.00 96.50 122 ASN A N 1
ATOM 923 C CA . ASN A 1 122 ? 4.771 4.962 -13.807 1.00 96.50 122 ASN A CA 1
ATOM 924 C C . ASN A 1 122 ? 4.059 6.174 -13.205 1.00 96.50 122 ASN A C 1
ATOM 926 O O . ASN A 1 122 ? 3.805 6.252 -11.997 1.00 96.50 122 ASN A O 1
ATOM 930 N N . ARG A 1 123 ? 3.795 7.176 -14.055 1.00 96.44 123 ARG A N 1
ATOM 931 C CA . ARG A 1 123 ? 3.199 8.463 -13.667 1.00 96.44 123 ARG A CA 1
ATOM 932 C C . ARG A 1 123 ? 2.176 8.919 -14.694 1.00 96.44 123 ARG A C 1
ATOM 934 O O . ARG A 1 123 ? 2.541 9.351 -15.783 1.00 96.44 123 ARG A O 1
ATOM 941 N N . GLY A 1 124 ? 0.902 8.858 -14.332 1.00 96.62 124 GLY A N 1
ATOM 942 C CA . GLY A 1 124 ? -0.183 9.256 -15.221 1.00 96.62 124 GLY A CA 1
ATOM 943 C C . GLY A 1 124 ? -1.552 8.789 -14.745 1.00 96.62 124 GLY A C 1
ATOM 944 O O . GLY A 1 124 ? -1.710 8.228 -13.660 1.00 96.62 124 GLY A O 1
ATOM 945 N N . HIS A 1 125 ? -2.555 9.041 -15.581 1.00 97.00 125 HIS A N 1
ATOM 946 C CA . HIS A 1 125 ? -3.955 8.669 -15.343 1.00 97.00 125 HIS A CA 1
ATOM 947 C C . HIS A 1 125 ? -4.471 7.633 -16.356 1.00 97.00 125 HIS A C 1
ATOM 949 O O . HIS A 1 125 ? -5.667 7.369 -16.420 1.00 97.00 125 HIS A O 1
ATOM 955 N N . ASN A 1 126 ? -3.574 7.087 -17.175 1.00 96.88 126 ASN A N 1
ATOM 956 C CA . ASN A 1 126 ? -3.867 6.236 -18.321 1.00 96.88 126 ASN A CA 1
ATOM 957 C C . ASN A 1 126 ? -2.969 4.987 -18.347 1.00 96.88 126 ASN A C 1
ATOM 959 O O . ASN A 1 126 ? -2.571 4.545 -19.422 1.00 96.88 126 ASN A O 1
ATOM 963 N N . LEU A 1 127 ? -2.632 4.431 -17.181 1.00 97.75 127 LEU A N 1
ATOM 964 C CA . LEU A 1 127 ? -1.756 3.266 -17.093 1.00 97.75 127 LEU A CA 1
ATOM 965 C C . LEU A 1 127 ? -2.610 1.988 -17.117 1.00 97.75 127 LEU A C 1
ATOM 967 O O . LEU A 1 127 ? -3.457 1.823 -16.236 1.00 97.75 127 LEU A O 1
ATOM 971 N N . PRO A 1 128 ? -2.453 1.114 -18.124 1.00 98.06 128 PRO A N 1
ATOM 972 C CA . PRO A 1 128 ? -3.233 -0.111 -18.236 1.00 98.06 128 PRO A CA 1
ATOM 973 C C . PRO A 1 128 ? -2.693 -1.199 -17.297 1.00 98.06 128 PRO A C 1
ATOM 975 O O . PRO A 1 128 ? -1.528 -1.579 -17.392 1.00 98.06 128 PRO A O 1
ATOM 978 N N . CYS A 1 129 ? -3.552 -1.750 -16.441 1.00 97.69 129 CYS A N 1
ATOM 979 C CA . CYS A 1 129 ? -3.240 -2.886 -15.571 1.00 97.69 129 CYS A CA 1
ATOM 980 C C . CYS A 1 129 ? -4.118 -4.086 -15.918 1.00 97.69 129 CYS A C 1
ATOM 982 O O . CYS A 1 129 ? -5.347 -3.980 -15.942 1.00 97.69 129 CYS A O 1
ATOM 984 N N . ILE A 1 130 ? -3.491 -5.235 -16.145 1.00 98.12 130 ILE A N 1
ATOM 985 C CA . ILE A 1 130 ? -4.160 -6.516 -16.365 1.00 98.12 130 ILE A CA 1
ATOM 986 C C . ILE A 1 130 ? -4.394 -7.168 -15.006 1.00 98.12 130 ILE A C 1
ATOM 988 O O . ILE A 1 130 ? -3.457 -7.312 -14.229 1.00 98.12 130 ILE A O 1
ATOM 992 N N . HIS A 1 131 ? -5.636 -7.558 -14.733 1.00 97.88 131 HIS A N 1
ATOM 993 C CA . HIS A 1 131 ? -6.022 -8.300 -13.537 1.00 97.88 131 HIS A CA 1
ATOM 994 C C . HIS A 1 131 ? -5.899 -9.802 -13.784 1.00 97.88 131 HIS A C 1
ATOM 996 O O . HIS A 1 131 ? -6.682 -10.382 -14.556 1.00 97.88 131 HIS A O 1
ATOM 1002 N N . HIS A 1 132 ? -4.941 -10.429 -13.104 1.00 95.00 132 HIS A N 1
ATOM 1003 C CA . HIS A 1 132 ? -4.741 -11.874 -13.157 1.00 95.00 132 HIS A CA 1
ATOM 1004 C C . HIS A 1 132 ? -5.979 -12.619 -12.644 1.00 95.00 132 HIS A C 1
ATOM 1006 O O . HIS A 1 132 ? -6.821 -12.072 -11.934 1.00 95.00 132 HIS A O 1
ATOM 1012 N N . GLY A 1 133 ? -6.188 -13.839 -13.134 1.00 94.06 133 GLY A N 1
ATOM 1013 C CA . GLY A 1 133 ? -7.395 -14.632 -12.865 1.00 94.06 133 GLY A CA 1
ATOM 1014 C C . GLY A 1 133 ? -8.655 -14.212 -13.641 1.00 94.06 133 GLY A C 1
ATOM 1015 O O . GLY A 1 133 ? -9.508 -15.057 -13.894 1.00 94.06 133 GLY A O 1
ATOM 1016 N N . THR A 1 134 ? -8.778 -12.951 -14.086 1.00 96.25 134 THR A N 1
ATOM 1017 C CA . THR A 1 134 ? -9.952 -12.487 -14.868 1.00 96.25 134 THR A CA 1
ATOM 1018 C C . THR A 1 134 ? -9.647 -12.088 -16.311 1.00 96.25 134 THR A C 1
ATOM 1020 O O . THR A 1 134 ? -10.565 -12.027 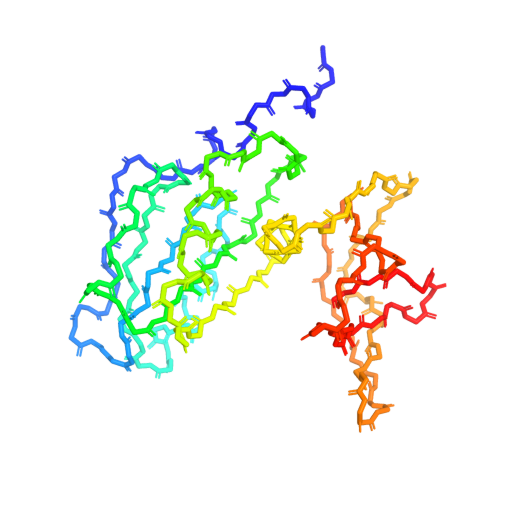-17.126 1.00 96.25 134 THR A O 1
ATOM 1023 N N . GLY A 1 135 ? -8.393 -11.749 -16.627 1.00 93.00 135 GLY A N 1
ATOM 1024 C CA . GLY A 1 135 ? -7.985 -11.250 -17.947 1.00 93.00 135 GLY A CA 1
ATOM 1025 C C . GLY A 1 135 ? -8.492 -9.841 -18.281 1.00 93.00 135 GLY A C 1
ATOM 1026 O O . GLY A 1 135 ? -8.292 -9.356 -19.394 1.00 93.00 135 GLY A O 1
ATOM 1027 N N . ARG A 1 136 ? -9.157 -9.158 -17.340 1.00 97.69 136 ARG A N 1
ATOM 1028 C CA . ARG A 1 136 ? -9.663 -7.794 -17.538 1.00 97.69 136 ARG A CA 1
ATOM 1029 C C . ARG A 1 136 ? -8.520 -6.785 -17.485 1.00 97.69 136 ARG A C 1
ATOM 1031 O O . ARG A 1 136 ? -7.638 -6.896 -16.640 1.00 97.69 136 ARG A O 1
ATOM 1038 N N . CYS A 1 137 ? -8.595 -5.762 -18.331 1.00 97.19 137 CYS A N 1
ATOM 1039 C CA . CYS A 1 137 ? -7.692 -4.615 -18.295 1.00 97.19 137 CYS A CA 1
ATOM 1040 C C . CYS A 1 137 ? -8.405 -3.389 -17.709 1.00 97.19 137 CYS A C 1
ATOM 1042 O O . CYS A 1 137 ? -9.556 -3.108 -18.055 1.00 97.19 137 CYS A O 1
ATOM 1044 N N . PHE A 1 138 ? -7.722 -2.666 -16.825 1.00 98.00 138 PHE A N 1
ATOM 1045 C CA . PHE A 1 138 ? -8.215 -1.461 -16.165 1.00 98.00 138 PHE A CA 1
ATOM 1046 C C . PHE A 1 138 ? -7.285 -0.283 -16.439 1.00 98.00 138 PHE A C 1
ATOM 1048 O O . PHE A 1 138 ? -6.069 -0.411 -16.335 1.00 98.00 138 PHE A O 1
ATOM 1055 N N . MET A 1 139 ? -7.859 0.884 -16.731 1.00 98.12 139 MET A N 1
ATOM 1056 C CA . MET A 1 139 ? -7.102 2.135 -16.772 1.00 98.12 139 MET A CA 1
ATOM 1057 C C . MET A 1 139 ? -6.942 2.667 -15.350 1.00 98.12 139 MET A C 1
ATOM 1059 O O . MET A 1 139 ? -7.934 2.908 -14.660 1.00 98.12 139 MET A O 1
ATOM 1063 N N . THR A 1 140 ? -5.701 2.851 -14.912 1.00 97.81 140 THR A N 1
ATOM 1064 C CA . THR A 1 140 ? -5.366 3.236 -13.541 1.00 97.81 140 THR A CA 1
ATOM 1065 C C . THR A 1 140 ? -4.601 4.555 -13.496 1.00 97.81 140 THR A C 1
ATOM 1067 O O . THR A 1 140 ? -3.957 4.984 -14.461 1.00 97.81 140 THR A O 1
ATOM 1070 N N . SER A 1 141 ? -4.690 5.225 -12.345 1.00 97.06 141 SER A N 1
ATOM 1071 C CA . SER A 1 141 ? -3.835 6.363 -12.035 1.00 97.06 141 SER A CA 1
ATOM 1072 C C . SER A 1 141 ? -2.689 5.913 -11.147 1.00 97.06 141 SER A C 1
ATOM 1074 O O . SER A 1 141 ? -2.912 5.469 -10.022 1.00 97.06 141 SER A O 1
ATOM 1076 N N . GLN A 1 142 ? -1.472 6.092 -11.644 1.00 97.56 142 GLN A N 1
ATOM 1077 C CA . GLN A 1 142 ? -0.249 5.668 -10.979 1.00 97.56 142 GLN A CA 1
ATOM 1078 C C . GLN A 1 142 ? 0.691 6.853 -10.786 1.00 97.56 142 GLN A C 1
ATOM 1080 O O . GLN A 1 142 ? 0.699 7.806 -11.571 1.00 97.56 142 GLN A O 1
ATOM 1085 N N . ASN A 1 143 ? 1.460 6.805 -9.701 1.00 95.88 143 ASN A N 1
ATOM 1086 C CA . ASN A 1 143 ? 2.519 7.764 -9.417 1.00 95.88 143 ASN A CA 1
ATOM 1087 C C . ASN A 1 143 ? 3.575 7.127 -8.505 1.00 95.88 143 ASN A C 1
ATOM 1089 O O . ASN A 1 143 ? 3.630 7.425 -7.311 1.00 95.88 143 ASN A O 1
ATOM 1093 N N . HIS A 1 144 ? 4.393 6.233 -9.059 1.00 94.50 144 HIS A N 1
ATOM 1094 C CA . HIS A 1 144 ? 5.492 5.588 -8.338 1.00 94.50 144 HIS A CA 1
ATOM 1095 C C . HIS A 1 144 ? 6.752 5.499 -9.202 1.00 94.50 144 HIS A C 1
ATOM 1097 O O . HIS A 1 144 ? 6.715 5.467 -10.429 1.00 94.50 144 HIS A O 1
ATOM 1103 N N . GLY A 1 145 ? 7.906 5.531 -8.534 1.00 94.81 145 GLY A N 1
ATOM 1104 C CA . GLY A 1 145 ? 9.223 5.361 -9.157 1.00 94.81 145 GLY A CA 1
ATOM 1105 C C . GLY A 1 145 ? 9.923 4.064 -8.759 1.00 94.81 145 GLY A C 1
ATOM 1106 O O . GLY A 1 145 ? 11.075 3.873 -9.136 1.00 94.81 145 GLY A O 1
ATOM 1107 N N . PHE A 1 146 ? 9.251 3.222 -7.979 1.00 95.06 146 PHE A N 1
ATOM 1108 C CA . PHE A 1 146 ? 9.731 1.929 -7.510 1.00 95.06 146 PHE A CA 1
ATOM 1109 C C . PHE A 1 146 ? 8.695 0.865 -7.860 1.00 95.06 146 PHE A C 1
ATOM 1111 O O . PHE A 1 146 ? 7.505 1.179 -7.922 1.00 95.06 146 PHE A O 1
ATOM 1118 N N . ALA A 1 147 ? 9.150 -0.360 -8.077 1.00 96.31 147 ALA A N 1
ATOM 1119 C CA . ALA A 1 147 ? 8.305 -1.519 -8.336 1.00 96.31 147 ALA A CA 1
ATOM 1120 C C . ALA A 1 147 ? 8.780 -2.712 -7.499 1.00 96.31 147 ALA A C 1
ATOM 1122 O O . ALA A 1 147 ? 9.922 -2.730 -7.023 1.00 96.31 147 ALA A O 1
ATOM 1123 N N . VAL A 1 148 ? 7.887 -3.677 -7.301 1.00 97.19 148 VAL A N 1
ATOM 1124 C CA . VAL A 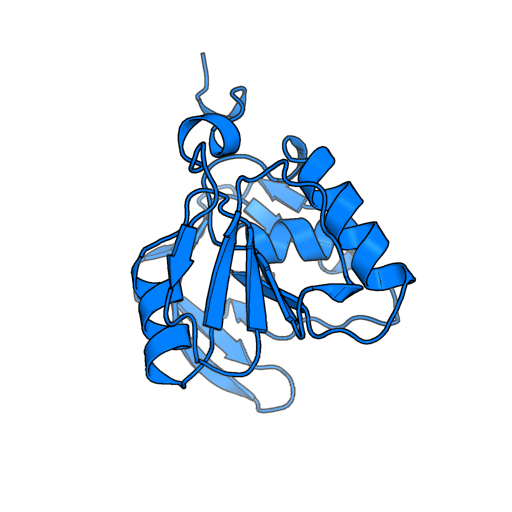1 148 ? 8.183 -4.953 -6.643 1.00 97.19 148 VAL A CA 1
ATOM 1125 C C . VAL A 1 148 ? 8.758 -5.924 -7.671 1.00 97.19 148 VAL A C 1
ATOM 1127 O O . VAL A 1 148 ? 8.272 -6.003 -8.799 1.00 97.19 148 VAL A O 1
ATOM 1130 N N . ASP A 1 149 ? 9.804 -6.644 -7.277 1.00 96.69 149 ASP A N 1
ATOM 1131 C CA . ASP A 1 149 ? 10.398 -7.717 -8.068 1.00 96.69 149 ASP A CA 1
ATOM 1132 C C . ASP A 1 149 ? 9.637 -9.031 -7.832 1.00 96.69 149 ASP A C 1
ATOM 1134 O O . ASP A 1 149 ? 9.790 -9.674 -6.788 1.00 96.69 149 ASP A O 1
ATOM 1138 N N . THR A 1 150 ? 8.801 -9.428 -8.793 1.00 95.50 150 THR A N 1
ATOM 1139 C CA . THR A 1 150 ? 7.967 -10.638 -8.697 1.00 95.50 150 THR A CA 1
ATOM 1140 C C . THR A 1 150 ? 8.771 -11.929 -8.693 1.00 95.50 150 THR A C 1
ATOM 1142 O O . THR A 1 150 ? 8.268 -12.932 -8.197 1.00 95.50 150 THR A O 1
ATOM 1145 N N . ASP A 1 151 ? 10.023 -11.917 -9.156 1.00 96.38 151 AS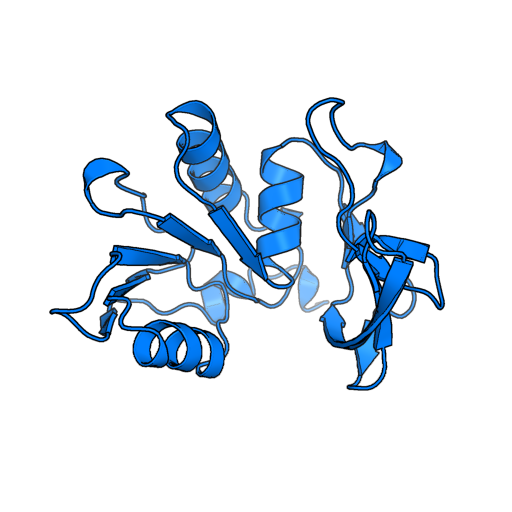P A N 1
ATOM 1146 C CA . ASP A 1 151 ? 10.891 -13.101 -9.107 1.00 96.38 151 ASP A CA 1
ATOM 1147 C C . ASP A 1 151 ? 11.331 -13.424 -7.668 1.00 96.38 151 ASP A C 1
ATOM 1149 O O . ASP A 1 151 ? 11.848 -14.503 -7.382 1.00 96.38 151 ASP A O 1
ATOM 1153 N N . THR A 1 152 ? 11.119 -12.484 -6.741 1.00 96.50 152 THR A N 1
ATOM 1154 C CA . THR A 1 152 ? 11.414 -12.641 -5.309 1.00 96.50 152 THR A CA 1
ATOM 1155 C C . THR A 1 152 ? 10.185 -12.955 -4.461 1.00 96.50 152 THR A C 1
ATOM 1157 O O . THR A 1 152 ? 10.281 -12.991 -3.232 1.00 96.50 152 THR A O 1
ATOM 1160 N N . LEU A 1 153 ? 9.037 -13.176 -5.102 1.00 96.25 153 LEU A N 1
ATOM 1161 C CA . LEU A 1 153 ? 7.783 -13.476 -4.432 1.00 96.25 153 LEU A CA 1
ATOM 1162 C C . LEU A 1 153 ? 7.842 -14.874 -3.783 1.00 96.25 153 LEU A C 1
ATOM 1164 O O . LEU A 1 153 ? 8.205 -15.842 -4.456 1.00 96.25 153 LEU A O 1
ATOM 1168 N N . PRO A 1 154 ? 7.499 -15.022 -2.491 1.00 95.81 154 PRO A N 1
ATOM 1169 C CA . PRO A 1 154 ? 7.366 -16.340 -1.882 1.00 95.81 154 PRO A CA 1
ATOM 1170 C C . PRO A 1 154 ? 6.217 -17.125 -2.523 1.00 95.81 154 PRO A C 1
ATOM 1172 O O . PRO A 1 154 ? 5.221 -16.534 -2.928 1.00 95.81 154 PRO A O 1
ATOM 1175 N N . ASN A 1 155 ? 6.317 -18.456 -2.521 1.00 94.81 155 ASN A N 1
ATOM 1176 C CA . ASN A 1 155 ? 5.352 -19.365 -3.158 1.00 94.81 155 ASN A CA 1
ATOM 1177 C C . ASN A 1 155 ? 3.884 -19.164 -2.721 1.00 94.81 155 ASN A C 1
ATOM 1179 O O . ASN A 1 155 ? 2.972 -19.515 -3.466 1.00 94.81 155 ASN A O 1
ATOM 1183 N N . GLU A 1 156 ? 3.652 -18.591 -1.535 1.00 93.88 156 GLU A N 1
ATOM 1184 C CA . GLU A 1 156 ? 2.311 -18.475 -0.947 1.00 93.88 156 GLU A CA 1
ATOM 1185 C C . GLU A 1 156 ? 1.613 -17.174 -1.372 1.00 93.88 156 GLU A C 1
ATOM 1187 O O . GLU A 1 156 ? 0.527 -16.851 -0.891 1.00 93.88 156 GLU A O 1
ATOM 1192 N N . TRP A 1 157 ? 2.269 -16.405 -2.240 1.00 96.56 157 TRP A N 1
ATOM 1193 C CA . TRP A 1 157 ? 1.825 -15.124 -2.758 1.00 96.56 157 TRP A CA 1
ATOM 1194 C C . TRP A 1 157 ? 1.803 -15.169 -4.281 1.00 96.56 157 TRP A C 1
ATOM 1196 O O . TRP A 1 157 ? 2.596 -15.863 -4.914 1.00 96.56 157 TRP A O 1
ATOM 1206 N N . GLU A 1 158 ? 0.916 -14.380 -4.878 1.00 96.50 158 GLU A N 1
ATOM 1207 C CA . GLU A 1 158 ? 0.810 -14.251 -6.328 1.00 96.50 158 GLU A CA 1
ATOM 1208 C C . GLU A 1 158 ? 0.666 -12.778 -6.745 1.00 96.50 158 GLU A C 1
ATOM 1210 O O . GLU A 1 158 ? 0.127 -11.964 -5.984 1.00 96.50 158 GLU A O 1
ATOM 1215 N N . PRO A 1 159 ? 1.148 -12.398 -7.941 1.00 97.00 159 PRO A N 1
ATOM 1216 C CA . PRO A 1 159 ? 0.883 -11.079 -8.493 1.00 97.00 159 PRO A CA 1
ATOM 1217 C C . PRO A 1 159 ? -0.600 -10.949 -8.864 1.00 97.00 159 PRO A C 1
ATOM 1219 O O . PRO A 1 159 ? -1.135 -11.751 -9.627 1.00 97.00 159 PRO A O 1
ATOM 1222 N N . LEU A 1 160 ? -1.258 -9.896 -8.374 1.00 97.38 160 LEU A N 1
ATOM 1223 C CA . LEU A 1 160 ? -2.670 -9.642 -8.676 1.00 97.38 160 LEU A CA 1
ATOM 1224 C C . LEU A 1 160 ? -2.853 -8.803 -9.948 1.00 97.38 160 LEU A C 1
ATOM 1226 O O . LEU A 1 160 ? -3.713 -9.117 -10.777 1.00 97.38 160 LEU A O 1
ATOM 1230 N N . PHE A 1 161 ? -2.033 -7.763 -10.132 1.00 98.19 161 PHE A N 1
ATOM 1231 C CA . PHE A 1 161 ? -2.013 -6.965 -11.352 1.00 98.19 161 PHE A CA 1
ATOM 1232 C C . PHE A 1 161 ? -0.610 -6.864 -11.964 1.00 98.19 161 PHE A C 1
ATOM 1234 O O . PHE A 1 161 ? 0.427 -6.972 -11.300 1.00 98.19 161 PHE A O 1
ATOM 1241 N N . THR A 1 162 ? -0.594 -6.653 -13.279 1.00 97.75 162 THR A N 1
ATOM 1242 C CA . THR A 1 162 ? 0.615 -6.361 -14.053 1.00 97.75 162 THR A CA 1
ATOM 1243 C C . THR A 1 162 ? 0.337 -5.239 -15.037 1.00 97.75 162 THR A C 1
ATOM 1245 O O . THR A 1 162 ? -0.702 -5.216 -15.703 1.00 97.75 162 THR A O 1
ATOM 1248 N N . ASN A 1 163 ? 1.272 -4.305 -15.144 1.00 97.69 163 ASN A N 1
ATOM 1249 C CA . ASN A 1 163 ? 1.217 -3.232 -16.118 1.00 97.69 163 ASN A CA 1
ATOM 1250 C C . ASN A 1 163 ? 1.328 -3.791 -17.545 1.00 97.69 163 ASN A C 1
ATOM 1252 O O . ASN A 1 163 ? 2.271 -4.512 -17.870 1.00 97.69 163 ASN A O 1
ATOM 1256 N N . ALA A 1 164 ? 0.381 -3.450 -18.418 1.00 97.19 164 ALA A N 1
ATOM 1257 C CA . ALA A 1 164 ? 0.358 -3.981 -19.781 1.00 97.19 164 ALA A CA 1
ATOM 1258 C C . ALA A 1 164 ? 1.444 -3.377 -20.692 1.00 97.19 164 ALA A C 1
ATOM 1260 O O . ALA A 1 164 ? 1.729 -3.944 -21.744 1.00 97.19 164 ALA A O 1
ATOM 1261 N N . ASN A 1 165 ? 2.031 -2.232 -20.322 1.00 96.56 165 ASN A N 1
ATOM 1262 C CA . ASN A 1 165 ? 3.028 -1.542 -21.143 1.00 96.56 165 ASN A CA 1
ATOM 1263 C C . ASN A 1 165 ? 4.453 -2.048 -20.896 1.00 96.56 165 ASN A C 1
ATOM 1265 O O . ASN A 1 165 ? 5.232 -2.142 -21.842 1.00 96.56 165 ASN A O 1
ATOM 1269 N N . ASP A 1 166 ? 4.815 -2.323 -19.641 1.00 96.06 166 ASP A N 1
ATOM 1270 C CA . ASP A 1 166 ? 6.198 -2.625 -19.241 1.00 96.06 166 ASP A CA 1
ATOM 1271 C C . ASP A 1 166 ? 6.345 -3.888 -18.378 1.00 96.06 166 ASP A C 1
ATOM 1273 O O . ASP A 1 166 ? 7.457 -4.235 -17.985 1.00 96.06 166 ASP A O 1
ATOM 1277 N N . SER A 1 167 ? 5.246 -4.612 -18.141 1.00 96.00 167 SER A N 1
ATOM 1278 C CA . SER A 1 167 ? 5.198 -5.857 -17.362 1.00 96.00 167 SER A CA 1
ATOM 1279 C C . SER A 1 167 ? 5.616 -5.724 -15.894 1.00 96.00 167 SER A C 1
ATOM 1281 O O . SER A 1 167 ? 5.835 -6.743 -15.239 1.00 96.00 167 SER A O 1
ATOM 1283 N N . THR A 1 168 ? 5.702 -4.510 -15.335 1.00 97.19 168 THR A N 1
ATOM 1284 C CA . THR A 1 168 ? 5.971 -4.362 -13.899 1.00 97.19 168 THR A CA 1
ATOM 1285 C C . THR A 1 168 ? 4.758 -4.747 -13.057 1.00 97.19 168 THR A C 1
ATOM 1287 O O . THR A 1 168 ? 3.614 -4.643 -13.506 1.00 97.19 168 THR A O 1
ATOM 1290 N N . ASN A 1 169 ? 5.005 -5.198 -11.827 1.00 97.69 169 ASN A N 1
ATOM 1291 C CA . ASN A 1 169 ? 3.946 -5.525 -10.878 1.00 97.69 169 ASN A CA 1
ATOM 1292 C C . ASN A 1 169 ? 3.186 -4.278 -10.413 1.00 97.69 169 ASN A C 1
ATOM 1294 O O . ASN A 1 169 ? 3.784 -3.212 -10.249 1.00 97.69 169 ASN A O 1
ATOM 1298 N N . GLU A 1 170 ? 1.875 -4.447 -10.233 1.00 95.81 170 GLU A N 1
ATOM 1299 C CA . GLU A 1 170 ? 0.906 -3.417 -9.847 1.00 95.81 170 GLU A CA 1
ATOM 1300 C C . GLU A 1 170 ? -0.067 -3.946 -8.782 1.00 95.81 170 GLU A C 1
ATOM 1302 O O . GLU A 1 170 ? -0.337 -5.175 -8.771 1.00 95.81 170 GLU A O 1
#

Foldseek 3Di:
DPCQVDLQQQVQWDPDKDKDLQVFPDEEEEERSNADVVVVVVQVVVRYIYTYDYLLDQDDPVRGQAYEYGAHDHDLVVSVSNLVNLLVVVVPDDRHYYYDHSGVVSNQVSQPWDKDFAPVADADQAWWKQFPPPRDIDRHGDDDRMATDQVRGPPVDDQGIATPPPRTGD

pLDDT: mean 95.28, std 5.95, range [50.12, 98.81]

Radius of gyration: 15.81 Å; chains: 1; bounding box: 41×36×40 Å

Secondary structure (DSSP, 8-state):
--GGGS-HHHHHS-SS-EEESTT-SSEEEEEESS--HHHHHHHHHTT-EEEEEETT----GGG-SEEEE---SS-GGG-HHHHHHHHHHHHH----EEE-THHHHHHHHHTT--EEEEEEEEEEEEEEEEETTTTEEEEEEEEEEEEE-GGG--TT----EEETTT--B-

InterPro domains:
  IPR017926 Glutamine amidotransferase [PF00117] (30-169)
  IPR029062 Class I glutamine amidotransferase-like [G3DSA:3.40.50.880] (4-170)
  IPR029062 Class I glutamine amidotransferase-like [SSF52317] (5-170)
  IPR035686 Carbamoyl-phosphate synthase small subunit, GATase1 domain [cd01744] (28-170)
  IPR050472 Anthranilate Synthase/Amidotransferase [PTHR43418] (61-163)

Sequence (170 aa):
KAPNSRHLVAECSIKESTVFNANGSPRICAIDCGLKLNQIKCFVERGARVDLVPWNHKLDESTFDGLFVSNGPGDPAICQDTVTEIQRVLKNGPKPIFGICLGHQLLATAIGCKTFKMKYGNRGHNLPCIHHGTGRCFMTSQNHGFAVDTDTLPNEWEPLFTNANDSTNE